Protein AF-A0A847ZU65-F1 (afdb_monomer_lite)

Sequence (140 aa):
MFPVLIGFVFILVGLQAMFRRRAVTASTGGQMTMANMVSGLLGNFVFGLVLVLLGLLFLASTSFVLISADRVGHLKRVYMASDLPPGRIIALPGQKGPQAEVLGPGFHFRPLLNVLFDVEQYDIVQVPEGFYGQVTTQDG

Secondary structure (DSSP, 8-state):
-HHHHHHHHHHHHHHHHHH--------TTS---HHHHHHHHHHHHHHHHHHHHHHHHHHHHTSEEEE-TTEEEEEEE-SSSBPPPTT-SSBPTTBSEEEEEEE-SEEEE-TTHHHHEEEEEEEPPP--TT-------S--

Foldseek 3Di:
DVLLVQLVVLLVVLVCLLPPPPPPPPPVPDPPDPVVNVCSNVVSNVSSVVSNVVSVVSQQVQFKDAAAQQKKKKKFFDDQADEDDPPAQEDDPRYGHTHPDMHHGGMDGGGNRNNGIDIDIDGDDDDDPPGDDDDDDSHD

Structure (mmCIF, N/CA/C/O backbone):
data_AF-A0A847ZU65-F1
#
_entry.id   AF-A0A847ZU65-F1
#
loop_
_atom_site.group_PDB
_atom_site.id
_atom_site.type_symbol
_atom_site.label_atom_id
_atom_site.label_alt_id
_atom_site.label_comp_id
_atom_site.label_asym_id
_atom_site.label_entity_id
_atom_site.label_seq_id
_atom_site.pdbx_PDB_ins_code
_atom_site.Cartn_x
_atom_site.Cartn_y
_atom_site.Cartn_z
_atom_site.occupancy
_atom_site.B_iso_or_equiv
_atom_site.auth_seq_id
_atom_site.auth_comp_id
_atom_site.auth_asym_id
_atom_site.auth_atom_id
_atom_site.pdbx_PDB_model_num
ATOM 1 N N . MET A 1 1 ? -3.810 1.704 -9.218 1.00 67.94 1 MET A N 1
ATOM 2 C CA . MET A 1 1 ? -3.615 0.828 -10.406 1.00 67.94 1 MET A CA 1
ATOM 3 C C . MET A 1 1 ? -2.829 1.488 -11.540 1.00 67.94 1 MET A C 1
ATOM 5 O O . MET A 1 1 ? -1.886 0.867 -12.014 1.00 67.94 1 MET A O 1
ATOM 9 N N . PHE A 1 2 ? -3.150 2.722 -11.959 1.00 74.81 2 PHE A N 1
ATOM 10 C CA . PHE A 1 2 ? -2.428 3.417 -13.045 1.00 74.81 2 PHE A CA 1
ATOM 11 C C . PHE A 1 2 ? -0.886 3.435 -12.919 1.00 74.81 2 PHE A C 1
ATOM 13 O O .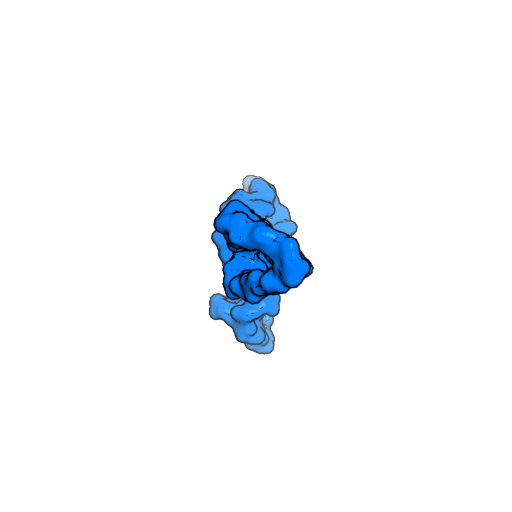 PHE A 1 2 ? -0.230 3.125 -13.913 1.00 74.81 2 PHE A O 1
ATOM 20 N N . PRO A 1 3 ? -0.281 3.686 -11.736 1.00 77.25 3 PRO A N 1
ATOM 21 C CA . PRO A 1 3 ? 1.182 3.709 -11.602 1.00 77.25 3 PRO A CA 1
ATOM 22 C C . PRO A 1 3 ? 1.850 2.359 -11.894 1.00 77.25 3 PRO A C 1
ATOM 24 O O . PRO A 1 3 ? 2.944 2.310 -12.446 1.00 77.25 3 PRO A O 1
ATOM 27 N N . VAL A 1 4 ? 1.172 1.254 -11.571 1.00 82.12 4 VAL A N 1
ATOM 28 C CA . VAL A 1 4 ? 1.698 -0.105 -11.775 1.00 82.12 4 VAL A CA 1
ATOM 29 C C . VAL A 1 4 ? 1.647 -0.506 -13.237 1.00 82.12 4 VAL A C 1
ATOM 31 O O . VAL A 1 4 ? 2.613 -1.069 -13.742 1.00 82.12 4 VAL A O 1
ATOM 34 N N . LEU A 1 5 ? 0.566 -0.161 -13.942 1.00 83.81 5 LEU A N 1
ATOM 35 C CA . LEU A 1 5 ? 0.483 -0.373 -15.389 1.00 83.81 5 LEU A CA 1
ATOM 36 C C . LEU A 1 5 ? 1.596 0.386 -16.120 1.00 83.81 5 LEU A C 1
ATOM 38 O O . LEU A 1 5 ? 2.276 -0.193 -16.961 1.00 83.81 5 LEU A O 1
ATOM 42 N N . ILE A 1 6 ? 1.831 1.646 -15.745 1.00 85.38 6 ILE A N 1
ATOM 43 C CA . ILE A 1 6 ? 2.928 2.460 -16.284 1.00 85.38 6 ILE A CA 1
ATOM 44 C C . ILE A 1 6 ? 4.287 1.809 -15.992 1.00 85.38 6 ILE A C 1
ATOM 46 O O . ILE A 1 6 ? 5.117 1.697 -16.894 1.00 85.38 6 ILE A O 1
ATOM 50 N N . GLY A 1 7 ? 4.498 1.314 -14.769 1.00 85.88 7 GLY A N 1
ATOM 51 C CA . GLY A 1 7 ? 5.719 0.599 -14.398 1.00 85.88 7 GLY A CA 1
ATOM 52 C C . GLY A 1 7 ? 5.969 -0.648 -15.254 1.00 85.88 7 GLY A C 1
ATOM 53 O O . GLY A 1 7 ? 7.058 -0.805 -15.804 1.00 85.88 7 GLY A O 1
ATOM 54 N N . PHE A 1 8 ? 4.951 -1.493 -15.455 1.00 87.88 8 PHE A N 1
ATOM 55 C CA . PHE A 1 8 ? 5.055 -2.663 -16.337 1.00 87.88 8 PHE A CA 1
ATOM 56 C C . PHE A 1 8 ? 5.325 -2.280 -17.796 1.00 87.88 8 PHE A C 1
ATOM 58 O O . PHE A 1 8 ? 6.154 -2.917 -18.446 1.00 87.88 8 PHE A O 1
ATOM 65 N N . VAL A 1 9 ? 4.680 -1.227 -18.308 1.00 90.25 9 VAL A N 1
ATOM 66 C CA . VAL A 1 9 ? 4.935 -0.716 -19.664 1.00 90.25 9 VAL A CA 1
ATOM 67 C C . VAL A 1 9 ? 6.385 -0.259 -19.803 1.00 90.25 9 VAL A C 1
ATOM 69 O O . VAL A 1 9 ? 7.043 -0.637 -20.769 1.00 90.25 9 VAL A O 1
ATOM 72 N N . PHE A 1 10 ? 6.924 0.483 -18.833 1.00 90.25 10 PHE A N 1
ATOM 73 C CA . PHE A 1 10 ? 8.323 0.909 -18.868 1.00 90.25 10 PHE A CA 1
ATOM 74 C C . PHE A 1 10 ? 9.307 -0.261 -18.818 1.00 90.25 10 PHE A C 1
ATOM 76 O O . PHE A 1 10 ? 10.287 -0.247 -19.561 1.00 90.25 10 PHE A O 1
ATOM 83 N N . ILE A 1 11 ? 9.025 -1.304 -18.031 1.00 89.69 11 ILE A N 1
ATOM 84 C CA . ILE A 1 11 ? 9.848 -2.522 -18.010 1.00 89.69 11 ILE A CA 1
ATOM 85 C C . ILE A 1 11 ? 9.810 -3.220 -19.375 1.00 89.69 11 ILE A C 1
ATOM 87 O O . ILE A 1 11 ? 10.862 -3.546 -19.923 1.00 89.69 11 ILE A O 1
ATOM 91 N N . LEU A 1 12 ? 8.623 -3.418 -19.956 1.00 90.31 12 LEU A N 1
ATOM 92 C CA . LEU A 1 12 ? 8.472 -4.088 -21.251 1.00 90.31 12 LEU A CA 1
ATOM 93 C C . LEU A 1 12 ? 9.133 -3.300 -22.388 1.00 90.31 12 LEU A C 1
ATOM 95 O O . LEU A 1 12 ? 9.858 -3.882 -23.193 1.00 90.31 12 LEU A O 1
ATOM 99 N N . VAL A 1 13 ? 8.934 -1.981 -22.435 1.00 88.81 13 VAL A N 1
ATOM 100 C CA . VAL A 1 13 ? 9.553 -1.101 -23.438 1.00 88.81 13 VAL A CA 1
ATOM 101 C C . VAL A 1 13 ? 11.066 -1.015 -23.232 1.00 88.81 13 VAL A C 1
ATOM 103 O O . VAL A 1 13 ? 11.808 -1.051 -24.210 1.00 88.81 13 VAL A O 1
ATOM 106 N N . GLY A 1 14 ? 11.539 -0.958 -21.986 1.00 86.81 14 GLY A N 1
ATOM 107 C CA . GLY A 1 14 ? 12.963 -0.937 -21.655 1.00 86.81 14 GLY A CA 1
ATOM 108 C C . GLY A 1 14 ? 13.681 -2.224 -22.059 1.00 86.81 14 GLY A C 1
ATOM 109 O O . GLY A 1 14 ? 14.699 -2.173 -22.751 1.00 86.81 14 GLY A O 1
ATOM 110 N N . LEU A 1 15 ? 13.104 -3.386 -21.732 1.00 87.00 15 LEU A N 1
ATOM 111 C CA . LEU A 1 15 ? 13.598 -4.689 -22.190 1.00 87.00 15 LEU A CA 1
ATOM 112 C C . LEU A 1 15 ? 13.560 -4.780 -23.717 1.00 87.00 15 LEU A C 1
ATOM 114 O O . LEU A 1 15 ? 14.528 -5.206 -24.343 1.00 87.00 15 LEU A O 1
ATOM 118 N N . GLN A 1 16 ? 12.476 -4.324 -24.345 1.00 84.44 16 GLN A N 1
ATOM 119 C CA . GLN A 1 16 ? 12.374 -4.320 -25.797 1.00 84.44 16 GLN A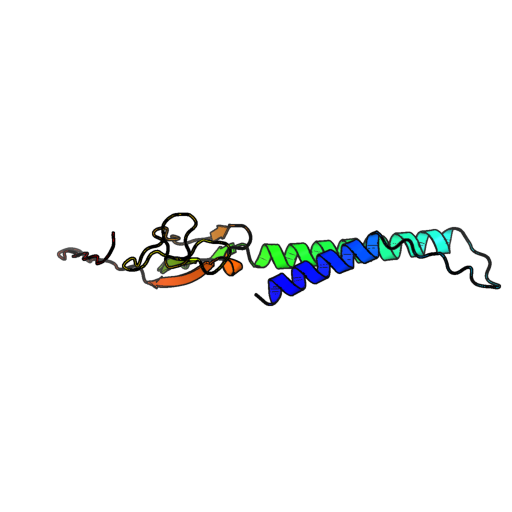 CA 1
ATOM 120 C C . GLN A 1 16 ? 13.427 -3.411 -26.449 1.00 84.44 16 GLN A C 1
ATOM 122 O O . GLN A 1 16 ? 14.008 -3.798 -27.458 1.00 84.44 16 GLN A O 1
ATOM 127 N N . ALA A 1 17 ? 13.712 -2.234 -25.893 1.00 83.19 17 ALA A N 1
ATOM 128 C CA . ALA A 1 17 ? 14.766 -1.345 -26.380 1.00 83.19 17 ALA A CA 1
ATOM 129 C C . ALA A 1 17 ? 16.166 -1.967 -26.229 1.00 83.19 17 ALA A C 1
ATOM 131 O O . ALA A 1 17 ? 17.003 -1.795 -27.114 1.00 83.19 17 ALA A O 1
ATOM 132 N N . MET A 1 18 ? 16.385 -2.739 -25.159 1.00 80.06 18 MET A N 1
ATOM 133 C CA . MET A 1 18 ? 17.638 -3.446 -24.882 1.00 80.06 18 MET A CA 1
ATOM 134 C C . MET A 1 18 ? 17.862 -4.651 -25.815 1.00 80.06 18 MET A C 1
ATOM 136 O O . MET A 1 18 ? 18.976 -4.862 -26.291 1.00 80.06 18 MET A O 1
ATOM 140 N N . PHE A 1 19 ? 16.810 -5.424 -26.115 1.00 77.00 19 PHE A N 1
ATOM 141 C CA . PHE A 1 19 ? 16.890 -6.627 -26.959 1.00 77.00 19 PHE A CA 1
ATOM 142 C C . PHE A 1 19 ? 16.606 -6.387 -28.445 1.00 77.00 19 PHE A C 1
ATOM 144 O O . PHE A 1 19 ? 16.919 -7.250 -29.271 1.00 77.00 19 PHE A O 1
ATOM 151 N N . ARG A 1 20 ? 16.060 -5.225 -28.830 1.00 72.94 20 A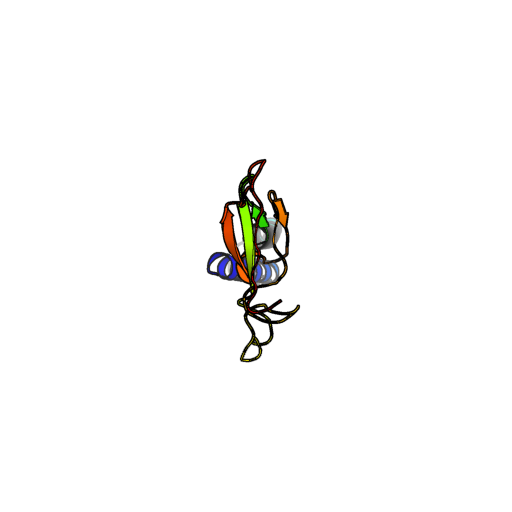RG A N 1
ATOM 152 C CA . ARG A 1 20 ? 16.019 -4.807 -30.236 1.00 72.94 20 ARG A CA 1
ATOM 153 C C . ARG A 1 20 ? 17.452 -4.560 -30.698 1.00 72.94 20 ARG A C 1
ATOM 155 O O . ARG A 1 20 ? 17.960 -3.442 -30.633 1.00 72.94 20 ARG A O 1
ATOM 162 N N . ARG A 1 21 ? 18.093 -5.604 -31.236 1.00 59.06 21 ARG A N 1
ATOM 163 C CA . ARG A 1 21 ? 19.235 -5.437 -32.135 1.00 59.06 21 ARG A CA 1
ATOM 164 C C . ARG A 1 21 ? 18.741 -4.543 -33.259 1.00 59.06 21 ARG A C 1
ATOM 166 O O . ARG A 1 21 ? 17.940 -4.976 -34.086 1.00 59.06 21 ARG A O 1
ATOM 173 N N . ARG A 1 22 ? 19.151 -3.274 -33.257 1.00 55.53 22 ARG A N 1
ATOM 174 C CA . ARG A 1 22 ? 18.926 -2.414 -34.411 1.00 55.53 22 ARG A CA 1
ATOM 175 C C . ARG A 1 22 ? 19.672 -3.112 -35.540 1.00 55.53 22 ARG A C 1
ATOM 177 O O . ARG A 1 22 ? 20.896 -3.200 -35.490 1.00 55.53 22 ARG A O 1
ATOM 184 N N . ALA A 1 23 ? 18.936 -3.685 -36.495 1.00 50.28 23 ALA A N 1
ATOM 185 C CA . ALA A 1 23 ? 19.505 -3.977 -37.795 1.00 50.28 23 ALA A CA 1
ATOM 186 C C . ALA A 1 23 ? 20.129 -2.651 -38.215 1.00 50.28 23 ALA A C 1
ATOM 188 O O . ALA A 1 23 ? 19.414 -1.655 -38.342 1.00 50.28 23 ALA A O 1
ATOM 189 N N . VAL A 1 24 ? 21.460 -2.600 -38.219 1.00 50.34 24 VAL A N 1
ATOM 190 C CA . VAL A 1 24 ? 22.197 -1.419 -38.639 1.00 50.34 24 VAL A CA 1
ATOM 191 C C . VAL A 1 24 ? 21.700 -1.178 -40.047 1.00 50.34 24 VAL A C 1
ATOM 193 O O . VAL A 1 24 ? 21.994 -1.964 -40.945 1.00 50.34 24 VAL A O 1
ATOM 196 N N . THR A 1 25 ? 20.840 -0.176 -40.220 1.00 49.31 25 THR A N 1
ATOM 197 C CA . THR A 1 25 ? 20.455 0.268 -41.544 1.00 49.31 25 THR A CA 1
ATOM 198 C C . THR A 1 25 ? 21.767 0.712 -42.151 1.00 49.31 25 THR A C 1
ATOM 200 O O . THR A 1 25 ? 22.322 1.723 -41.721 1.00 49.31 25 THR A O 1
ATOM 203 N N . ALA A 1 26 ? 22.328 -0.115 -43.031 1.00 47.97 26 ALA A N 1
ATOM 204 C CA . ALA A 1 26 ? 23.525 0.217 -43.767 1.00 47.97 26 ALA A CA 1
ATOM 205 C C . ALA A 1 26 ? 23.204 1.529 -44.481 1.00 47.97 26 ALA A C 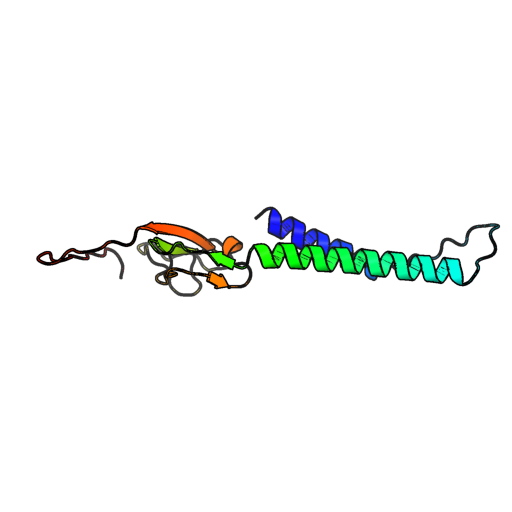1
ATOM 207 O O . ALA A 1 26 ? 22.407 1.556 -45.417 1.00 47.97 26 ALA A O 1
ATOM 208 N N . SER A 1 27 ? 23.720 2.638 -43.956 1.00 49.59 27 SER A N 1
ATOM 209 C CA . SER A 1 27 ? 23.578 3.934 -44.586 1.00 49.59 27 SER A CA 1
ATOM 210 C C . SER A 1 27 ? 24.343 3.841 -45.891 1.00 49.59 27 SER A C 1
ATOM 212 O O . SER A 1 27 ? 25.575 3.851 -45.891 1.00 49.59 27 SER A O 1
ATOM 214 N N . THR A 1 28 ? 23.608 3.702 -46.988 1.00 56.16 28 THR A N 1
ATOM 215 C CA . THR A 1 28 ? 24.083 3.932 -48.346 1.00 56.16 28 THR A CA 1
ATOM 216 C C . THR A 1 28 ? 24.888 5.236 -48.353 1.00 56.16 28 THR A C 1
ATOM 218 O O . THR A 1 28 ? 24.316 6.318 -48.279 1.00 56.16 28 THR A O 1
ATOM 221 N N . GLY A 1 29 ? 26.222 5.128 -48.358 1.00 55.56 29 GLY A N 1
ATOM 222 C CA . GLY A 1 29 ? 27.153 6.238 -48.599 1.00 55.56 29 GLY A CA 1
ATOM 223 C C . GLY A 1 29 ? 27.970 6.796 -47.421 1.00 55.56 29 GLY A C 1
ATOM 224 O O . GLY A 1 29 ? 28.882 7.574 -47.677 1.00 55.56 29 GLY A O 1
ATOM 225 N N . GLY A 1 30 ? 27.727 6.420 -46.161 1.00 56.94 30 GLY A N 1
ATOM 226 C CA . GLY A 1 30 ? 28.531 6.900 -45.020 1.00 56.94 30 GLY A CA 1
ATOM 227 C C . GLY A 1 30 ? 29.504 5.835 -44.517 1.00 56.94 30 GLY A C 1
ATOM 228 O O . GLY A 1 30 ? 29.055 4.739 -44.187 1.00 56.94 30 GLY A O 1
ATOM 229 N N . GLN A 1 31 ? 30.812 6.125 -44.436 1.00 60.41 31 GLN A N 1
ATOM 230 C CA . GLN A 1 31 ? 31.785 5.210 -43.821 1.00 60.41 31 GLN A CA 1
ATOM 231 C C . GLN A 1 31 ? 31.297 4.813 -42.418 1.00 60.41 31 GLN A C 1
ATOM 233 O O . GLN A 1 31 ? 31.209 5.647 -41.516 1.00 60.41 31 GLN A O 1
ATOM 238 N N . MET A 1 32 ? 30.951 3.537 -42.238 1.00 56.09 32 MET A N 1
ATOM 239 C CA . MET A 1 32 ? 30.589 2.979 -40.938 1.00 56.09 32 MET A CA 1
ATOM 240 C C . MET A 1 32 ? 31.853 2.855 -40.089 1.00 56.09 32 MET A C 1
ATOM 242 O O . MET A 1 32 ? 32.530 1.831 -40.084 1.00 56.09 32 MET A O 1
ATOM 246 N N . THR A 1 33 ? 32.195 3.922 -39.373 1.00 70.88 33 THR A N 1
ATOM 247 C CA . THR A 1 33 ? 33.214 3.883 -38.326 1.00 70.88 33 THR A CA 1
ATOM 248 C C . THR A 1 33 ? 32.687 3.042 -37.166 1.00 70.88 33 THR A C 1
ATOM 250 O O . THR A 1 33 ? 31.538 3.206 -36.752 1.00 70.88 33 THR A O 1
ATOM 253 N N . MET A 1 34 ? 33.534 2.185 -36.587 1.00 60.12 34 MET A N 1
ATOM 254 C CA . MET A 1 34 ? 33.211 1.377 -35.396 1.00 60.12 34 MET A CA 1
ATOM 255 C C . MET A 1 34 ? 32.552 2.204 -34.274 1.00 60.12 34 MET A C 1
ATOM 257 O O . MET A 1 34 ? 31.672 1.714 -33.572 1.00 60.12 34 MET A O 1
ATOM 261 N N . ALA A 1 35 ? 32.897 3.492 -34.168 1.00 65.69 35 ALA A N 1
ATOM 262 C CA . ALA A 1 35 ? 32.293 4.445 -33.240 1.00 65.69 35 ALA A CA 1
ATOM 263 C C . ALA A 1 35 ? 30.763 4.611 -33.395 1.00 65.69 35 ALA A C 1
ATOM 265 O O . ALA A 1 35 ? 30.066 4.682 -32.386 1.00 65.69 35 ALA A O 1
ATOM 266 N N . ASN A 1 36 ? 30.222 4.615 -34.621 1.00 65.69 36 ASN A N 1
ATOM 267 C CA . ASN A 1 36 ? 28.780 4.779 -34.871 1.00 65.69 36 ASN A CA 1
ATOM 268 C C . ASN A 1 36 ? 27.981 3.495 -34.582 1.00 65.69 36 ASN A C 1
ATOM 270 O O . ASN A 1 36 ? 26.802 3.557 -34.235 1.00 65.69 36 ASN A O 1
ATOM 274 N N . MET A 1 37 ? 28.621 2.323 -34.686 1.00 61.81 37 MET A N 1
ATOM 275 C CA . MET A 1 37 ? 28.009 1.041 -34.310 1.00 61.81 37 MET A CA 1
ATOM 276 C C . MET A 1 37 ? 27.993 0.870 -32.788 1.00 61.81 37 MET A C 1
ATOM 278 O O . MET A 1 37 ? 26.976 0.478 -32.215 1.00 61.81 37 MET A O 1
ATOM 282 N N . VAL A 1 38 ? 29.100 1.219 -32.129 1.00 63.69 38 VAL A N 1
ATOM 283 C CA . VAL A 1 38 ? 29.231 1.153 -30.670 1.00 63.69 38 VAL A CA 1
ATOM 284 C C . VAL A 1 38 ? 28.323 2.183 -29.987 1.00 63.69 38 VAL A C 1
ATOM 286 O O . VAL A 1 38 ? 27.643 1.829 -29.028 1.00 63.69 38 VAL A O 1
ATOM 289 N N . SER A 1 39 ? 28.212 3.416 -30.496 1.00 65.00 39 SER A N 1
ATOM 290 C CA . SER A 1 39 ? 27.328 4.438 -29.909 1.00 65.00 39 SER A CA 1
ATOM 291 C C . SER A 1 39 ? 25.838 4.088 -30.027 1.00 65.00 39 SER A C 1
ATOM 293 O O . SER A 1 39 ? 25.084 4.304 -29.079 1.00 65.00 39 SER A O 1
ATOM 295 N N . GLY A 1 40 ? 25.410 3.483 -31.142 1.00 65.50 40 GLY A N 1
ATOM 296 C CA . GLY A 1 40 ? 24.030 3.029 -31.336 1.00 65.50 40 GLY A CA 1
ATOM 297 C C . GLY A 1 40 ? 23.647 1.824 -30.467 1.00 65.50 40 GLY A C 1
ATOM 298 O O . GLY A 1 40 ? 22.524 1.762 -29.966 1.00 65.50 40 GLY A O 1
ATOM 299 N N . LEU A 1 41 ? 24.578 0.887 -30.255 1.00 61.59 41 LEU A N 1
ATOM 300 C CA . LEU A 1 41 ? 24.386 -0.268 -29.368 1.00 61.59 41 LEU A CA 1
ATOM 301 C C . LEU A 1 41 ? 24.382 0.139 -27.890 1.00 61.59 41 LEU A C 1
ATOM 303 O O . LEU A 1 41 ? 23.480 -0.257 -27.152 1.00 61.59 41 LEU A O 1
ATOM 307 N N . LEU A 1 42 ? 25.344 0.964 -27.465 1.00 67.19 42 LEU A N 1
ATOM 308 C CA . LEU A 1 42 ? 25.411 1.458 -26.089 1.00 67.19 42 LEU A CA 1
ATOM 309 C C . LEU A 1 42 ? 24.244 2.404 -25.768 1.00 67.19 42 LEU A C 1
ATOM 311 O O . LEU A 1 42 ? 23.675 2.306 -24.686 1.00 67.19 42 LEU A O 1
ATOM 315 N N . GLY A 1 43 ? 23.830 3.266 -26.704 1.00 75.94 43 GLY A N 1
ATOM 316 C CA . GLY A 1 43 ? 22.729 4.214 -26.504 1.00 75.94 43 GLY A CA 1
ATOM 317 C C . GLY A 1 43 ? 21.383 3.533 -26.242 1.00 75.94 43 GLY A C 1
ATOM 318 O O . GLY A 1 43 ? 20.699 3.870 -25.278 1.00 75.94 43 GLY A O 1
ATOM 319 N N . ASN A 1 44 ? 21.024 2.524 -27.043 1.00 75.19 44 ASN A N 1
ATOM 320 C CA . ASN A 1 44 ? 19.787 1.763 -26.842 1.00 75.19 44 ASN A CA 1
ATOM 321 C C . ASN A 1 44 ? 19.822 0.904 -25.571 1.00 75.19 44 ASN A C 1
ATOM 323 O O . ASN A 1 44 ? 18.802 0.768 -24.897 1.00 75.19 44 ASN A O 1
ATOM 327 N N . PHE A 1 45 ? 20.986 0.342 -25.235 1.00 80.75 45 PHE A N 1
ATOM 328 C CA . PHE A 1 45 ? 21.160 -0.442 -24.016 1.00 80.75 45 PHE A CA 1
ATOM 329 C C . PHE A 1 45 ? 21.010 0.424 -22.761 1.00 80.75 45 PHE A C 1
ATOM 331 O O . PHE A 1 45 ? 20.242 0.077 -21.867 1.00 80.75 45 PHE A O 1
ATOM 338 N N . VAL A 1 46 ? 21.687 1.577 -22.715 1.00 85.31 46 VAL A N 1
ATOM 339 C CA . VAL A 1 46 ? 21.596 2.530 -21.598 1.00 85.31 46 VAL A CA 1
ATOM 340 C C . VAL A 1 46 ? 20.176 3.081 -21.478 1.00 85.31 46 VAL A C 1
ATOM 342 O O . VAL A 1 46 ? 19.622 3.100 -20.383 1.00 85.31 46 VAL A O 1
ATOM 345 N N . PHE A 1 47 ? 19.547 3.456 -22.594 1.00 85.06 47 PHE A N 1
ATOM 346 C CA . PHE A 1 47 ? 18.153 3.902 -22.600 1.00 85.06 47 PHE A CA 1
ATOM 347 C C . PHE A 1 47 ? 17.194 2.816 -22.087 1.00 85.06 47 PHE A C 1
ATOM 349 O O . PHE A 1 47 ? 16.353 3.085 -21.230 1.00 85.06 47 PHE A O 1
ATOM 356 N N . GLY A 1 48 ? 17.355 1.574 -22.552 1.00 87.00 48 GLY A N 1
ATOM 357 C CA . GLY A 1 48 ? 16.578 0.432 -22.075 1.00 87.00 48 GLY A CA 1
ATOM 358 C C . GLY A 1 48 ? 16.769 0.173 -20.579 1.00 87.00 48 GLY A C 1
ATOM 359 O O . GLY A 1 48 ? 15.789 -0.027 -19.865 1.00 87.00 48 GLY A O 1
ATOM 360 N N . LEU A 1 49 ? 18.009 0.252 -20.085 1.00 89.50 49 LEU A N 1
ATOM 361 C CA . LEU A 1 49 ? 18.334 0.097 -18.666 1.00 89.50 49 LEU A CA 1
ATOM 362 C C . LEU A 1 49 ? 17.647 1.167 -17.808 1.00 89.50 49 LEU A C 1
ATOM 364 O O . LEU A 1 49 ? 17.040 0.837 -16.792 1.00 89.50 49 LEU A O 1
ATOM 368 N N . VAL A 1 50 ? 17.695 2.432 -18.234 1.00 91.88 50 VAL A N 1
ATOM 369 C CA . VAL A 1 50 ? 17.037 3.543 -17.531 1.00 91.88 50 VAL A CA 1
ATOM 370 C C . VAL A 1 50 ? 15.529 3.317 -17.442 1.00 91.88 50 VAL A C 1
ATOM 372 O O . VAL A 1 50 ? 14.954 3.485 -16.369 1.00 91.88 50 VAL A O 1
ATOM 375 N N . LEU A 1 51 ? 14.886 2.884 -18.529 1.00 91.50 51 LEU A N 1
ATOM 376 C CA . LEU A 1 51 ? 13.450 2.586 -18.528 1.00 91.50 51 LEU A CA 1
ATOM 377 C C . LEU A 1 51 ? 13.087 1.425 -17.596 1.00 91.50 51 LEU A C 1
ATOM 379 O O . LEU A 1 51 ? 12.085 1.506 -16.889 1.00 91.50 51 LEU A O 1
ATOM 383 N N . VAL A 1 52 ? 13.904 0.369 -17.549 1.00 90.75 52 VAL A N 1
ATOM 384 C CA . VAL A 1 52 ? 13.690 -0.751 -16.619 1.00 90.75 52 VAL A CA 1
ATOM 385 C C . VAL A 1 52 ? 13.829 -0.287 -15.169 1.00 90.75 52 VAL A C 1
ATOM 387 O O . VAL A 1 52 ? 12.967 -0.602 -14.352 1.00 90.75 52 VAL A O 1
ATOM 390 N N . LEU A 1 53 ? 14.868 0.491 -14.847 1.00 92.50 53 LEU A N 1
ATOM 391 C CA . LEU A 1 53 ? 15.064 1.044 -13.503 1.00 92.50 53 LEU A CA 1
ATOM 392 C C . LEU A 1 53 ? 13.903 1.949 -13.091 1.00 92.50 53 LEU A C 1
ATOM 394 O O . LEU A 1 53 ? 13.409 1.850 -11.969 1.00 92.50 53 LEU A O 1
ATOM 398 N N . LEU A 1 54 ? 13.429 2.790 -14.010 1.00 91.56 54 LEU A N 1
ATOM 399 C CA . LEU A 1 54 ? 12.275 3.645 -13.779 1.00 91.56 54 LEU A CA 1
ATOM 400 C C . LEU A 1 54 ? 11.015 2.800 -13.548 1.00 91.56 54 LEU A C 1
ATOM 402 O O . LEU A 1 54 ? 10.301 3.016 -12.576 1.00 91.56 54 LEU A O 1
ATOM 406 N N . GLY A 1 55 ? 10.773 1.775 -14.365 1.00 90.19 55 GLY A N 1
ATOM 407 C CA . GLY A 1 55 ? 9.646 0.866 -14.172 1.00 90.19 55 GLY A CA 1
ATOM 408 C C . GLY A 1 55 ? 9.689 0.115 -12.834 1.00 90.19 55 GLY A C 1
ATOM 409 O O . GLY A 1 55 ? 8.671 0.035 -12.146 1.00 90.19 55 GLY A O 1
ATOM 410 N N . LEU A 1 56 ? 10.866 -0.357 -12.409 1.00 90.00 56 LEU A N 1
ATOM 411 C CA . LEU A 1 56 ? 11.064 -0.964 -11.087 1.00 90.00 56 LEU A CA 1
ATOM 412 C C . LEU A 1 56 ? 10.802 0.028 -9.951 1.00 90.00 56 LEU A C 1
ATOM 414 O O . LEU A 1 56 ? 10.162 -0.339 -8.969 1.00 90.00 56 LEU A O 1
ATOM 418 N N . LEU A 1 57 ? 11.236 1.282 -10.090 1.00 90.19 57 LEU A N 1
ATOM 419 C CA . LEU A 1 57 ? 10.964 2.340 -9.116 1.00 90.19 57 LEU A CA 1
ATOM 420 C C . LEU A 1 57 ? 9.454 2.588 -8.962 1.00 90.19 57 LEU A C 1
ATOM 422 O O . LEU A 1 57 ? 8.958 2.705 -7.842 1.00 90.19 57 LEU A O 1
ATOM 426 N N . PHE A 1 58 ? 8.712 2.611 -10.072 1.00 89.44 58 PHE A N 1
ATOM 427 C CA . PHE A 1 58 ? 7.250 2.730 -10.057 1.00 89.44 58 PHE A CA 1
ATOM 428 C C . PHE A 1 58 ? 6.564 1.530 -9.387 1.00 89.44 58 PHE A C 1
ATOM 430 O O . PHE A 1 58 ? 5.560 1.702 -8.704 1.00 89.44 58 PHE A O 1
ATOM 437 N N . LEU A 1 59 ? 7.089 0.312 -9.541 1.00 88.44 59 LEU A N 1
ATOM 438 C CA . LEU A 1 59 ? 6.574 -0.856 -8.816 1.00 88.44 59 LEU A CA 1
ATOM 439 C C . LEU A 1 59 ? 6.909 -0.781 -7.318 1.00 88.44 59 LEU A C 1
ATOM 441 O O . LEU A 1 59 ? 6.046 -1.037 -6.470 1.00 88.44 59 LEU A O 1
ATOM 445 N N . ALA A 1 60 ? 8.138 -0.384 -6.983 1.00 88.38 60 ALA A N 1
ATOM 446 C CA . ALA A 1 60 ? 8.598 -0.228 -5.608 1.00 88.38 60 ALA A CA 1
ATOM 447 C C . ALA A 1 60 ? 7.779 0.824 -4.845 1.00 88.38 60 ALA A C 1
ATOM 449 O O . ALA A 1 60 ? 7.429 0.593 -3.689 1.00 88.38 60 ALA A O 1
ATOM 450 N N . SER A 1 61 ? 7.384 1.923 -5.499 1.00 87.50 61 SER A N 1
ATOM 451 C CA . SER A 1 61 ? 6.554 2.963 -4.875 1.00 87.50 61 SER A CA 1
ATOM 452 C C . SER A 1 61 ? 5.166 2.472 -4.451 1.00 87.50 61 SER A C 1
ATOM 454 O O . SER A 1 61 ? 4.575 3.007 -3.520 1.00 87.50 61 SER A O 1
ATOM 456 N N . THR A 1 62 ? 4.651 1.409 -5.075 1.00 89.44 62 THR A N 1
ATOM 457 C CA . THR A 1 62 ? 3.363 0.800 -4.690 1.00 89.44 62 THR A CA 1
ATOM 458 C C . THR A 1 62 ? 3.473 -0.273 -3.610 1.00 89.44 62 THR A C 1
ATOM 460 O O . THR A 1 62 ? 2.455 -0.785 -3.146 1.00 89.44 62 THR A O 1
ATOM 463 N N . SER A 1 63 ? 4.695 -0.620 -3.206 1.00 91.81 63 SER A N 1
ATOM 464 C CA . SER A 1 63 ? 4.978 -1.757 -2.324 1.00 91.81 63 SER A CA 1
ATOM 465 C C . SER A 1 63 ? 5.125 -1.377 -0.847 1.00 91.81 63 SER A C 1
ATOM 467 O O . SER A 1 63 ? 5.530 -2.206 -0.035 1.00 91.81 63 SER A O 1
ATOM 469 N N . PHE A 1 64 ? 4.816 -0.139 -0.467 1.00 93.44 64 PHE A N 1
ATOM 470 C CA . PHE A 1 64 ? 4.881 0.279 0.929 1.00 93.44 64 PHE A CA 1
ATOM 471 C C . PHE A 1 64 ? 3.704 1.156 1.336 1.00 93.44 64 PHE A C 1
ATOM 473 O O . PHE A 1 64 ? 3.140 1.878 0.517 1.00 93.44 64 PHE A O 1
ATOM 480 N N . VAL A 1 65 ? 3.371 1.126 2.621 1.00 94.50 65 VAL A N 1
ATOM 481 C CA . VAL A 1 65 ? 2.416 2.043 3.243 1.00 94.50 65 VAL A CA 1
ATOM 482 C C . VAL A 1 65 ? 2.990 2.554 4.559 1.00 94.50 65 VAL A C 1
ATOM 484 O O . VAL A 1 65 ? 3.689 1.829 5.269 1.00 94.50 65 VAL A O 1
ATOM 487 N N . LEU A 1 66 ? 2.718 3.821 4.860 1.00 95.06 66 LEU A N 1
ATOM 488 C CA . LEU A 1 66 ? 3.061 4.445 6.130 1.00 95.06 66 LEU A CA 1
ATOM 489 C C . LEU A 1 66 ? 1.770 4.670 6.915 1.00 95.06 66 LEU A C 1
ATOM 491 O O . LEU A 1 66 ? 0.873 5.372 6.444 1.00 95.06 66 LEU A O 1
ATOM 495 N N . ILE A 1 67 ? 1.687 4.065 8.093 1.00 96.38 67 ILE A N 1
ATOM 496 C CA . ILE A 1 67 ? 0.568 4.234 9.017 1.00 96.38 67 ILE A CA 1
ATOM 497 C C . ILE A 1 67 ? 0.970 5.261 10.074 1.00 96.38 67 ILE A C 1
ATOM 499 O O . ILE A 1 67 ? 2.064 5.169 10.643 1.00 96.38 67 ILE A O 1
ATOM 503 N N . SER A 1 68 ? 0.106 6.247 10.317 1.00 95.50 68 SER A N 1
ATOM 504 C CA . SER A 1 68 ? 0.352 7.294 11.316 1.00 95.50 68 SER A CA 1
ATOM 505 C C . SER A 1 68 ? 0.461 6.721 12.733 1.00 95.50 68 SER A C 1
ATOM 507 O O . SER A 1 68 ? -0.080 5.660 13.032 1.00 95.50 68 SER A O 1
ATOM 509 N N . ALA A 1 69 ? 1.162 7.437 13.618 1.00 94.00 69 ALA A N 1
ATOM 510 C CA . ALA A 1 69 ? 1.422 7.017 15.001 1.00 94.00 69 ALA A CA 1
ATOM 511 C C . ALA A 1 69 ? 0.148 6.752 15.827 1.00 94.00 69 ALA A C 1
ATOM 513 O O . ALA A 1 69 ? 0.140 5.901 16.710 1.00 94.00 69 ALA A O 1
ATOM 514 N N . ASP A 1 70 ? -0.915 7.489 15.527 1.00 95.12 70 ASP A N 1
ATOM 515 C CA . ASP A 1 70 ? -2.222 7.501 16.180 1.00 95.12 70 ASP A CA 1
ATOM 516 C C . ASP A 1 70 ? -3.270 6.639 15.456 1.00 95.12 70 ASP A C 1
ATOM 518 O O . ASP A 1 70 ? -4.449 6.664 15.817 1.00 95.12 70 ASP A O 1
ATOM 522 N N . ARG A 1 71 ? -2.855 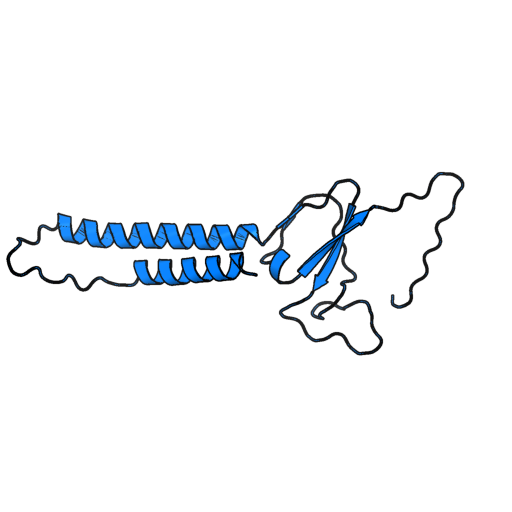5.871 14.437 1.00 96.19 71 ARG A N 1
ATOM 523 C CA . ARG A 1 71 ? -3.755 5.113 13.564 1.00 96.19 71 ARG A CA 1
ATOM 524 C C . ARG A 1 71 ? -3.382 3.643 13.435 1.00 96.19 71 ARG A C 1
ATOM 526 O O . ARG A 1 71 ? -2.243 3.232 13.638 1.00 96.19 71 ARG A O 1
ATOM 533 N N . VAL A 1 72 ? -4.369 2.856 13.030 1.00 96.56 72 VAL A N 1
ATOM 534 C CA . VAL A 1 72 ? -4.233 1.459 12.619 1.00 96.56 72 VAL A CA 1
ATOM 535 C C . VAL A 1 72 ? -4.680 1.311 11.164 1.00 96.56 72 VAL A C 1
ATOM 537 O O . VAL A 1 72 ? -5.693 1.872 10.749 1.00 96.56 72 VAL A O 1
ATOM 540 N N . GLY A 1 73 ? -3.907 0.578 10.367 1.00 96.56 73 GLY A N 1
ATOM 541 C CA . GLY A 1 73 ? -4.207 0.282 8.971 1.00 96.56 73 GLY A CA 1
ATOM 542 C C . GLY A 1 73 ? -5.023 -0.999 8.835 1.00 96.56 73 GLY A C 1
ATOM 543 O O . GLY A 1 73 ? -4.519 -2.090 9.091 1.00 96.56 73 GLY A O 1
ATOM 544 N N . HIS A 1 74 ? -6.266 -0.883 8.394 1.00 96.19 74 HIS A N 1
ATOM 545 C CA . HIS A 1 74 ? -7.117 -2.008 8.036 1.00 96.19 74 HIS A CA 1
ATOM 546 C C . HIS A 1 74 ? -6.836 -2.412 6.592 1.00 96.19 74 HIS A C 1
ATOM 548 O O . HIS A 1 74 ? -6.775 -1.569 5.696 1.00 96.19 74 HIS A O 1
ATOM 554 N N . LEU A 1 75 ? -6.660 -3.712 6.368 1.00 95.62 75 LEU A N 1
ATOM 555 C CA . LEU A 1 75 ? -6.377 -4.265 5.051 1.00 95.62 75 LEU A CA 1
ATOM 556 C C . LEU A 1 75 ? -7.640 -4.864 4.446 1.00 95.62 75 LEU A C 1
ATOM 558 O O . LEU A 1 75 ? -8.305 -5.690 5.064 1.00 95.62 75 LEU A O 1
ATOM 562 N N . LYS A 1 76 ? -7.923 -4.539 3.189 1.00 95.62 76 LYS A N 1
ATOM 563 C CA . LYS A 1 76 ? -8.973 -5.189 2.403 1.00 95.62 76 LYS A CA 1
ATOM 564 C C . LYS A 1 76 ? -8.387 -5.707 1.105 1.00 95.62 76 LYS A C 1
ATOM 566 O O . LYS A 1 76 ? -7.973 -4.936 0.247 1.00 95.62 76 LYS A O 1
ATOM 571 N N . ARG A 1 77 ? -8.350 -7.026 0.924 1.00 95.12 77 ARG A N 1
ATOM 572 C CA . ARG A 1 77 ? -7.797 -7.623 -0.296 1.00 95.12 77 ARG A CA 1
ATOM 573 C C . ARG A 1 77 ? -8.795 -7.515 -1.442 1.00 95.12 77 ARG A C 1
ATOM 575 O O . ARG A 1 77 ? -9.905 -8.035 -1.348 1.00 95.12 77 ARG A O 1
ATOM 582 N N . VAL A 1 78 ? -8.384 -6.880 -2.534 1.00 93.12 78 VAL A N 1
ATOM 583 C CA . VAL A 1 78 ? -9.239 -6.629 -3.706 1.00 93.12 78 VAL A CA 1
ATOM 584 C C . VAL A 1 78 ? -8.902 -7.581 -4.857 1.00 93.12 78 VAL A C 1
ATOM 586 O O . VAL A 1 78 ? -9.799 -8.059 -5.551 1.00 93.12 78 VAL A O 1
ATOM 589 N N . TYR A 1 79 ? -7.621 -7.922 -5.034 1.00 91.31 79 TYR A N 1
ATOM 590 C CA . TYR A 1 79 ? -7.147 -8.698 -6.185 1.00 91.31 79 TYR A CA 1
ATOM 591 C C . TYR A 1 79 ? -6.393 -9.981 -5.804 1.00 91.31 79 TYR A C 1
ATOM 593 O O . TYR A 1 79 ? -5.939 -10.171 -4.673 1.00 91.31 79 TYR A O 1
ATOM 601 N N . MET A 1 80 ? -6.245 -10.861 -6.804 1.00 90.69 80 MET A N 1
ATOM 602 C CA . MET A 1 80 ? -5.447 -12.096 -6.755 1.00 90.69 80 MET A CA 1
ATOM 603 C C . MET A 1 80 ? -5.784 -13.012 -5.566 1.00 90.69 80 MET A C 1
ATOM 605 O O . MET A 1 80 ? -4.887 -13.528 -4.906 1.00 90.69 80 MET A O 1
ATOM 609 N N . ALA A 1 81 ? -7.069 -13.174 -5.263 1.00 92.94 81 ALA A N 1
ATOM 610 C CA . ALA A 1 81 ? -7.581 -14.001 -4.172 1.00 92.94 81 ALA A CA 1
ATOM 611 C C . ALA A 1 81 ? -8.908 -14.658 -4.573 1.00 92.94 81 ALA A C 1
ATOM 613 O O . ALA A 1 81 ? -9.553 -14.208 -5.523 1.00 92.94 81 ALA A O 1
ATOM 614 N N . SER A 1 82 ? -9.312 -15.704 -3.853 1.00 94.06 82 SER A N 1
ATOM 615 C CA . SER A 1 82 ? -10.641 -16.305 -3.997 1.00 94.06 82 SER A CA 1
ATOM 616 C C . SER A 1 82 ? -11.711 -15.398 -3.395 1.00 94.06 82 SER A C 1
ATOM 618 O O . SER A 1 82 ? -11.423 -14.604 -2.501 1.00 94.06 82 SER A O 1
ATOM 620 N N . ASP A 1 83 ? -12.951 -15.512 -3.853 1.00 93.69 83 ASP A N 1
ATOM 621 C CA . ASP A 1 83 ? -14.039 -14.710 -3.294 1.00 93.69 83 ASP A CA 1
ATOM 622 C C . ASP A 1 83 ? -14.354 -15.106 -1.841 1.00 93.69 83 ASP A C 1
ATOM 624 O O . ASP A 1 83 ? -14.080 -16.231 -1.406 1.00 93.69 83 ASP A O 1
ATOM 628 N N . LEU A 1 84 ? -14.886 -14.147 -1.080 1.00 92.94 84 LEU A N 1
ATOM 629 C CA . LEU A 1 84 ? -15.301 -14.360 0.303 1.00 92.94 84 LEU A CA 1
ATOM 630 C C . LEU A 1 84 ? -16.557 -15.248 0.327 1.00 92.94 84 LEU A C 1
ATOM 632 O O . LEU A 1 84 ? -17.515 -14.937 -0.388 1.00 92.94 84 LEU A O 1
ATOM 636 N N . PRO A 1 85 ? -16.592 -16.330 1.127 1.00 91.38 85 PRO A N 1
ATOM 637 C CA . PRO A 1 85 ? -17.794 -17.141 1.272 1.00 91.38 85 PRO A CA 1
ATOM 638 C C . PRO A 1 85 ? -18.987 -16.311 1.776 1.00 91.38 85 PRO A C 1
ATOM 640 O O . PRO A 1 85 ? -18.799 -15.404 2.591 1.00 91.38 85 PRO A O 1
ATOM 643 N N . PRO A 1 86 ? -20.219 -16.616 1.331 1.00 90.12 86 PRO A N 1
ATOM 644 C CA . PRO A 1 86 ? -21.405 -15.897 1.782 1.00 90.12 86 PRO A CA 1
ATOM 645 C C . PRO A 1 86 ? -21.612 -16.068 3.293 1.00 90.12 86 PRO A C 1
ATOM 647 O O . PRO A 1 86 ? -21.362 -17.138 3.845 1.00 90.12 86 PRO A O 1
ATOM 650 N N . GLY A 1 87 ? -22.091 -15.010 3.952 1.00 90.50 87 GLY A N 1
ATOM 651 C CA . GLY A 1 87 ? -22.326 -14.995 5.402 1.00 90.50 87 GLY A CA 1
ATOM 652 C C . GLY A 1 87 ? -21.086 -14.707 6.254 1.00 90.50 87 GLY A C 1
ATOM 653 O O . GLY A 1 87 ? -21.175 -14.791 7.474 1.00 90.50 87 GLY A O 1
ATOM 654 N N . ARG A 1 88 ? -19.954 -14.357 5.632 1.00 90.25 88 ARG A N 1
ATOM 655 C CA . ARG A 1 88 ? -18.719 -13.940 6.306 1.00 90.25 88 ARG A CA 1
ATOM 656 C C . ARG A 1 88 ? -18.379 -12.486 5.966 1.00 90.25 88 ARG A C 1
ATOM 658 O O . ARG A 1 88 ? -18.660 -12.026 4.861 1.00 90.25 88 ARG A O 1
ATOM 665 N N . ILE A 1 89 ? -17.769 -11.784 6.912 1.00 92.38 89 ILE A N 1
ATOM 666 C CA . ILE A 1 89 ? -17.310 -10.393 6.827 1.00 92.38 89 ILE A CA 1
ATOM 667 C C . ILE A 1 89 ? -15.775 -10.342 6.784 1.00 92.38 89 ILE A C 1
ATOM 669 O O . ILE A 1 89 ? -15.217 -9.582 5.991 1.00 92.38 89 ILE A O 1
ATOM 673 N N . ILE A 1 90 ? -15.089 -11.165 7.585 1.00 93.31 90 ILE A N 1
ATOM 674 C CA . ILE A 1 90 ? -13.626 -11.205 7.693 1.00 93.31 90 ILE A CA 1
ATOM 675 C C . ILE A 1 90 ? -13.045 -12.318 6.816 1.00 93.31 90 ILE A C 1
ATOM 677 O O . ILE A 1 90 ? -13.352 -13.496 6.952 1.00 93.31 90 ILE A O 1
ATOM 681 N N . ALA A 1 91 ? -12.162 -11.956 5.900 1.00 93.81 91 ALA A N 1
ATOM 682 C CA . ALA A 1 91 ? -11.497 -12.853 4.974 1.00 93.81 91 ALA A CA 1
ATOM 683 C C . ALA A 1 91 ? -10.382 -13.665 5.646 1.00 93.81 91 ALA A C 1
ATOM 685 O O . ALA A 1 91 ? -9.557 -13.141 6.397 1.00 93.81 91 ALA A O 1
ATOM 686 N N . LEU A 1 92 ? -10.321 -14.955 5.302 1.00 90.75 92 LEU A N 1
ATOM 687 C CA . LEU A 1 92 ? -9.181 -15.817 5.623 1.00 90.75 92 LEU A CA 1
ATOM 688 C C . LEU A 1 92 ? -8.007 -15.571 4.659 1.00 90.75 92 LEU A C 1
ATOM 690 O O . LEU A 1 92 ? -8.205 -15.011 3.574 1.00 90.75 92 LEU A O 1
ATOM 694 N N . PRO A 1 93 ? -6.788 -16.042 4.991 1.00 88.94 93 PRO A N 1
ATOM 695 C CA . PRO A 1 93 ? -5.640 -15.933 4.100 1.00 88.94 93 PRO A CA 1
ATOM 696 C C . PRO A 1 93 ? -5.949 -16.446 2.689 1.00 88.94 93 PRO A C 1
ATOM 698 O O . PRO A 1 93 ? -6.364 -17.586 2.495 1.00 88.94 93 PRO A O 1
ATOM 701 N N . GLY A 1 94 ? -5.746 -15.582 1.693 1.00 89.94 94 GLY A N 1
ATOM 702 C CA . GLY A 1 94 ? -6.007 -15.898 0.285 1.00 89.94 94 GLY A CA 1
ATOM 703 C C . GLY A 1 94 ? -7.423 -15.585 -0.207 1.00 89.94 94 GLY A C 1
ATOM 704 O O . GLY A 1 94 ? -7.675 -15.755 -1.399 1.00 89.94 94 GLY A O 1
ATOM 705 N N . GLN A 1 95 ? -8.312 -15.077 0.654 1.00 94.62 95 GLN A N 1
ATOM 706 C CA . GLN A 1 95 ? -9.649 -14.607 0.284 1.00 94.62 95 GLN A CA 1
ATOM 707 C C . GLN A 1 95 ? -9.682 -13.083 0.097 1.00 94.62 95 GLN A C 1
ATOM 709 O O . GLN A 1 95 ? -8.907 -12.339 0.707 1.00 94.62 95 GLN A O 1
ATOM 714 N N . LYS A 1 96 ? -10.572 -12.616 -0.781 1.00 94.94 96 LYS A N 1
ATOM 715 C CA . LYS A 1 96 ? -10.893 -11.199 -0.963 1.00 94.94 96 LYS A CA 1
ATOM 716 C C . LYS A 1 96 ? -11.729 -10.698 0.211 1.00 94.94 96 LYS A C 1
ATOM 718 O O . LYS A 1 96 ? -12.448 -11.470 0.833 1.00 94.94 96 LYS A O 1
ATOM 723 N N . GLY A 1 97 ? -11.678 -9.394 0.451 1.00 94.81 97 GLY A N 1
ATOM 724 C CA . GLY A 1 97 ? -12.431 -8.724 1.508 1.00 94.81 97 GLY A CA 1
ATOM 725 C C . GLY A 1 97 ? -11.559 -8.231 2.669 1.00 94.81 97 GLY A C 1
ATOM 726 O O . GLY A 1 97 ? -10.324 -8.319 2.588 1.00 94.81 97 GLY A O 1
ATOM 727 N N . PRO A 1 98 ? -12.195 -7.666 3.713 1.00 95.19 98 PRO A N 1
ATOM 728 C CA . PRO A 1 98 ? -11.529 -7.205 4.933 1.00 95.19 98 PRO A CA 1
ATOM 729 C C . PRO A 1 98 ? -10.696 -8.324 5.552 1.00 95.19 98 PRO A C 1
ATOM 731 O O . PRO A 1 98 ? -11.189 -9.431 5.697 1.00 95.19 98 PRO A O 1
ATOM 734 N N . GLN A 1 99 ? -9.437 -8.078 5.884 1.00 95.19 99 GLN A N 1
ATOM 735 C CA . GLN A 1 99 ? -8.551 -9.080 6.474 1.00 95.19 99 GLN A CA 1
ATOM 736 C C . GLN A 1 99 ? -8.574 -8.966 8.001 1.00 95.19 99 GLN A C 1
ATOM 738 O O . GLN A 1 99 ? -8.714 -7.872 8.539 1.00 95.19 99 GLN A O 1
ATOM 743 N N . ALA A 1 100 ? -8.373 -10.091 8.693 1.00 91.88 100 ALA A N 1
ATOM 744 C CA . ALA A 1 100 ? -8.164 -10.100 10.146 1.00 91.88 100 ALA A CA 1
ATOM 745 C C . ALA A 1 100 ? -6.837 -9.431 10.552 1.00 91.88 100 ALA A C 1
ATOM 747 O O . ALA A 1 100 ? -6.670 -8.967 11.675 1.00 91.88 100 ALA A O 1
ATOM 748 N N . GLU A 1 101 ? -5.870 -9.414 9.636 1.00 92.44 101 G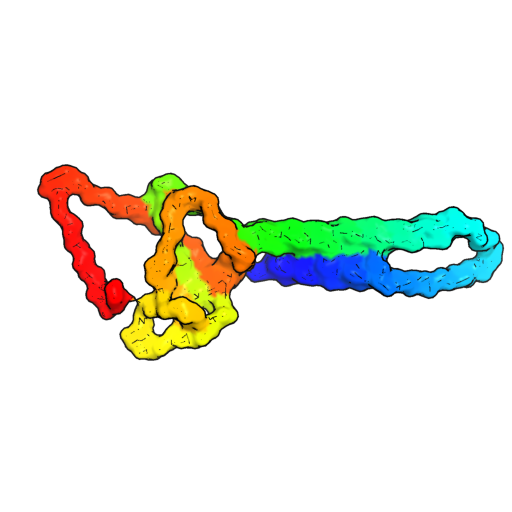LU A N 1
ATOM 749 C CA . GLU A 1 101 ? -4.592 -8.758 9.847 1.00 92.44 101 GLU A CA 1
ATOM 750 C C . GLU A 1 101 ? -4.729 -7.234 9.754 1.00 92.44 101 GLU A C 1
ATOM 752 O O . GLU A 1 101 ? -5.220 -6.699 8.756 1.00 92.44 101 GLU A O 1
ATOM 757 N N . VAL A 1 102 ? -4.209 -6.545 10.769 1.00 93.81 102 VAL A N 1
ATOM 758 C CA . VAL A 1 102 ? -4.108 -5.085 10.823 1.00 93.81 102 VAL A CA 1
ATOM 759 C C . VAL A 1 102 ? -2.648 -4.643 10.834 1.00 93.81 102 VAL A C 1
ATOM 761 O O . VAL A 1 102 ? -1.775 -5.312 11.389 1.00 93.81 102 VAL A O 1
ATOM 764 N N . LEU A 1 103 ? -2.373 -3.494 10.225 1.00 95.62 103 LEU A N 1
ATOM 765 C CA . LEU A 1 103 ? -1.066 -2.852 10.243 1.00 95.62 103 LEU A CA 1
ATOM 766 C C . LEU A 1 103 ? -1.012 -1.843 11.390 1.00 95.62 103 LEU A C 1
ATOM 768 O O . LEU A 1 103 ? -1.758 -0.867 11.399 1.00 95.62 103 LEU A O 1
ATOM 772 N N . GLY A 1 104 ? -0.114 -2.057 12.350 1.00 95.31 104 GLY A N 1
ATOM 773 C CA . GLY A 1 104 ? 0.165 -1.057 13.381 1.00 95.31 104 GLY A CA 1
ATOM 774 C C . GLY A 1 104 ? 0.841 0.201 12.812 1.00 95.31 104 GLY A C 1
ATOM 775 O O . GLY A 1 104 ? 1.191 0.234 11.629 1.00 95.31 104 GLY A O 1
ATOM 776 N N . PRO A 1 105 ? 1.084 1.221 13.646 1.00 95.69 105 PRO A N 1
ATOM 777 C CA . PRO A 1 105 ? 1.825 2.406 13.237 1.00 95.69 105 PRO A CA 1
ATOM 778 C C . PRO A 1 105 ? 3.203 2.100 12.638 1.00 95.69 105 PRO A C 1
ATOM 780 O O . PRO A 1 105 ? 3.885 1.163 13.058 1.00 95.69 105 PRO A O 1
ATOM 783 N N . GLY A 1 106 ? 3.640 2.934 11.692 1.00 95.50 106 GLY A N 1
ATOM 784 C CA . GLY A 1 106 ? 4.974 2.865 11.097 1.00 95.50 106 GLY A CA 1
ATOM 785 C C . GLY A 1 106 ? 4.996 2.439 9.631 1.00 95.50 106 GLY A C 1
ATOM 786 O O . GLY A 1 106 ? 4.000 2.514 8.909 1.00 95.50 106 GLY A O 1
ATOM 787 N N . PHE A 1 107 ? 6.189 2.060 9.170 1.00 95.56 107 PHE A N 1
ATOM 788 C CA . PHE A 1 107 ? 6.449 1.698 7.780 1.00 95.56 107 PHE A CA 1
ATOM 789 C C . PHE A 1 107 ? 6.249 0.200 7.557 1.00 95.56 107 PHE A C 1
ATOM 791 O O . PHE A 1 107 ? 6.921 -0.621 8.181 1.00 95.56 107 PHE A O 1
ATOM 798 N N . HIS A 1 108 ? 5.383 -0.144 6.607 1.00 95.31 108 HIS A N 1
ATOM 799 C CA . HIS A 1 108 ? 5.125 -1.522 6.204 1.00 95.31 108 HIS A CA 1
ATOM 800 C C . HIS A 1 108 ? 5.468 -1.717 4.737 1.00 95.31 108 HIS A C 1
ATOM 802 O O . HIS A 1 108 ? 4.994 -0.973 3.879 1.00 95.31 108 HIS A O 1
ATOM 808 N N . PHE A 1 109 ? 6.256 -2.750 4.441 1.00 93.50 109 PHE A N 1
ATOM 809 C CA . PHE A 1 109 ? 6.651 -3.108 3.082 1.00 93.50 109 PHE A CA 1
ATOM 810 C C . PHE A 1 109 ? 6.117 -4.489 2.703 1.00 93.50 109 PHE A C 1
ATOM 812 O O . PHE A 1 109 ? 6.435 -5.485 3.354 1.00 93.50 109 PHE A O 1
ATOM 819 N N . ARG A 1 110 ? 5.338 -4.555 1.617 1.00 91.88 110 ARG A N 1
ATOM 820 C CA . ARG A 1 110 ? 4.973 -5.803 0.931 1.00 91.88 110 ARG A CA 1
ATOM 821 C C . ARG A 1 110 ? 4.926 -5.562 -0.574 1.00 91.88 110 ARG A C 1
ATOM 823 O O . ARG A 1 110 ? 4.364 -4.554 -1.003 1.00 91.88 110 ARG A O 1
ATOM 830 N N . PRO A 1 111 ? 5.436 -6.486 -1.401 1.00 89.06 111 PRO A N 1
ATOM 831 C CA . PRO A 1 111 ? 5.338 -6.351 -2.848 1.00 89.06 111 PRO A CA 1
ATOM 832 C C . PRO A 1 111 ? 3.894 -6.083 -3.291 1.00 89.06 111 PRO A C 1
ATOM 834 O O . PRO A 1 111 ? 2.993 -6.855 -2.964 1.00 89.06 111 PRO A O 1
ATOM 837 N N . LEU A 1 112 ? 3.687 -4.989 -4.032 1.00 88.81 112 LEU A N 1
ATOM 838 C CA . LEU A 1 112 ? 2.386 -4.587 -4.584 1.00 88.81 112 LEU A CA 1
ATOM 839 C C . LEU A 1 112 ? 1.278 -4.370 -3.527 1.00 88.81 112 LEU A C 1
ATOM 841 O O . LEU A 1 112 ? 0.096 -4.546 -3.829 1.00 88.81 112 LEU A O 1
ATOM 845 N N . LEU A 1 113 ? 1.640 -3.970 -2.302 1.00 91.62 113 LEU A N 1
ATOM 846 C CA . LEU A 1 113 ? 0.709 -3.746 -1.190 1.00 91.62 113 LEU A CA 1
ATOM 847 C C . LEU A 1 113 ? -0.482 -2.861 -1.585 1.00 91.62 113 LEU A C 1
ATOM 849 O O . LEU A 1 113 ? -1.615 -3.328 -1.530 1.00 91.62 113 LEU A O 1
ATOM 853 N N . ASN A 1 114 ? -0.229 -1.647 -2.085 1.00 90.75 114 ASN A N 1
ATOM 854 C CA . ASN A 1 114 ? -1.272 -0.679 -2.474 1.00 90.75 114 ASN A CA 1
ATOM 855 C C . ASN A 1 114 ? -1.995 -1.043 -3.784 1.00 90.75 114 ASN A C 1
ATOM 857 O O . ASN A 1 114 ? -2.743 -0.244 -4.351 1.00 90.75 114 ASN A O 1
ATOM 861 N N . VAL A 1 115 ? -1.696 -2.216 -4.342 1.00 91.69 115 VAL A N 1
ATOM 862 C CA . VAL A 1 115 ? -2.375 -2.758 -5.516 1.00 91.69 115 VAL A CA 1
ATOM 863 C C . VAL A 1 115 ? -3.296 -3.880 -5.092 1.00 91.69 115 VAL A C 1
ATOM 865 O O . VAL A 1 115 ? -4.454 -3.871 -5.482 1.00 91.69 115 VAL A O 1
ATOM 868 N N . LEU A 1 116 ? -2.783 -4.849 -4.330 1.00 92.75 116 LEU A N 1
ATOM 869 C CA . LEU A 1 116 ? -3.545 -6.022 -3.903 1.00 92.75 116 LEU A CA 1
ATOM 870 C C . LEU A 1 116 ? -4.523 -5.688 -2.780 1.00 92.75 116 LEU A C 1
ATOM 872 O O . LEU A 1 116 ? -5.584 -6.316 -2.704 1.00 92.75 116 LEU A O 1
ATOM 876 N N . PHE A 1 117 ? -4.160 -4.730 -1.930 1.00 94.75 117 PHE A N 1
ATOM 877 C CA . PHE A 1 117 ? -4.929 -4.318 -0.772 1.00 94.75 117 PHE A CA 1
ATOM 878 C C . PHE A 1 117 ? -5.366 -2.864 -0.909 1.00 94.75 117 PHE A C 1
ATOM 880 O O . PHE A 1 117 ? -4.615 -2.007 -1.373 1.00 94.75 117 PHE A O 1
ATOM 887 N N . ASP A 1 118 ? -6.591 -2.619 -0.477 1.00 94.69 118 ASP A N 1
ATOM 888 C CA . ASP A 1 118 ? -7.085 -1.305 -0.113 1.00 94.69 118 ASP A CA 1
ATOM 889 C C . ASP A 1 118 ? -6.779 -1.101 1.375 1.00 94.69 118 ASP A C 1
ATOM 891 O O . ASP A 1 118 ? -7.068 -1.987 2.189 1.00 94.69 118 ASP A O 1
ATOM 895 N N . VAL A 1 119 ? -6.096 -0.005 1.706 1.00 95.38 119 VAL A N 1
ATOM 896 C CA . VAL A 1 119 ? -5.600 0.263 3.061 1.00 95.38 119 VAL A CA 1
ATOM 897 C C . VAL A 1 119 ? -6.322 1.472 3.621 1.00 95.38 119 VAL A C 1
ATOM 899 O O . VAL A 1 119 ? -6.107 2.598 3.175 1.00 95.38 119 VAL A O 1
ATOM 902 N N . GLU A 1 120 ? -7.138 1.237 4.637 1.00 95.69 120 GLU A N 1
ATOM 903 C CA . GLU A 1 120 ? -7.902 2.273 5.322 1.00 95.69 120 GLU A CA 1
ATOM 904 C C . GLU A 1 120 ? -7.285 2.529 6.697 1.00 95.69 120 GLU A C 1
ATOM 906 O O . GLU A 1 120 ? -6.994 1.588 7.430 1.00 95.69 120 GLU A O 1
ATOM 911 N N . GLN A 1 121 ? -7.053 3.792 7.058 1.00 96.25 121 GLN A N 1
ATOM 912 C CA . GLN A 1 121 ? -6.479 4.136 8.361 1.00 96.25 121 GLN A CA 1
ATOM 913 C C . GLN A 1 121 ? -7.557 4.647 9.313 1.00 96.25 121 GLN A C 1
ATOM 915 O O . GLN A 1 121 ? -8.172 5.682 9.048 1.00 96.25 121 GLN A O 1
ATOM 920 N N . TYR A 1 122 ? -7.712 3.965 10.443 1.00 96.00 122 TYR A N 1
ATOM 921 C CA . TYR A 1 122 ? -8.650 4.311 11.507 1.00 96.00 122 TYR A CA 1
ATOM 922 C C . TYR A 1 122 ? -7.901 4.787 12.751 1.00 96.00 122 TYR A C 1
ATOM 924 O O . TYR A 1 122 ? -6.781 4.345 13.003 1.00 96.00 122 TYR A O 1
ATOM 932 N N . ASP A 1 123 ? -8.506 5.691 13.518 1.00 96.38 123 ASP A N 1
ATOM 933 C CA . ASP A 1 123 ? -7.912 6.199 14.755 1.00 96.38 123 ASP A CA 1
ATOM 934 C C . ASP A 1 123 ? -7.903 5.110 15.838 1.00 96.38 123 ASP A C 1
ATOM 936 O O . ASP A 1 123 ? -8.842 4.317 15.964 1.00 96.38 123 ASP A O 1
ATOM 940 N N . ILE A 1 124 ? -6.833 5.062 16.633 1.00 92.38 124 ILE A N 1
ATOM 941 C CA . ILE A 1 124 ? -6.720 4.104 17.735 1.00 92.38 124 ILE A CA 1
ATOM 942 C C . ILE A 1 124 ? -7.677 4.509 18.858 1.00 92.38 124 ILE A C 1
ATOM 944 O O . ILE A 1 124 ? -7.592 5.606 19.413 1.00 92.38 124 ILE A O 1
ATOM 948 N N . VAL A 1 125 ? -8.557 3.587 19.247 1.00 92.19 125 VAL A N 1
ATOM 949 C CA . VAL A 1 125 ? -9.446 3.775 20.397 1.00 92.19 125 VAL A CA 1
ATOM 950 C C . VAL A 1 125 ? -8.642 3.642 21.690 1.00 92.19 125 VAL A C 1
ATOM 952 O O . VAL A 1 125 ? -8.100 2.579 21.988 1.00 92.19 125 VAL A O 1
ATOM 955 N N . GLN A 1 126 ? -8.589 4.717 22.477 1.00 92.19 126 GLN A N 1
ATOM 956 C CA . GLN A 1 126 ? -8.016 4.716 23.824 1.00 92.19 126 GLN A CA 1
ATOM 957 C C . GLN A 1 126 ? -9.132 4.632 24.863 1.00 92.19 126 GLN A C 1
ATOM 959 O O . GLN A 1 126 ? -10.044 5.457 24.868 1.00 92.19 126 GLN A O 1
ATOM 964 N N . VAL A 1 127 ? -9.047 3.641 25.750 1.00 94.75 127 VAL A N 1
ATOM 965 C CA . VAL A 1 127 ? -9.942 3.508 26.906 1.00 94.75 127 VAL A CA 1
ATOM 966 C C . VAL A 1 127 ? -9.268 4.194 28.099 1.00 94.75 127 VAL A C 1
ATOM 968 O O . VAL A 1 127 ? -8.210 3.726 28.521 1.00 94.75 127 VAL A O 1
ATOM 971 N N . PRO A 1 128 ? -9.822 5.302 28.628 1.00 94.88 128 PRO A N 1
ATOM 972 C CA . PRO A 1 128 ? -9.225 6.014 29.754 1.00 94.88 128 PRO A CA 1
ATOM 973 C C . PRO A 1 128 ? -9.272 5.204 31.053 1.00 94.88 128 PRO A C 1
ATOM 975 O O . PRO A 1 128 ? -10.054 4.261 31.198 1.00 94.88 128 PRO A O 1
ATOM 978 N N . GLU A 1 129 ? -8.481 5.622 32.039 1.00 95.44 129 GLU A N 1
ATOM 979 C CA . GLU A 1 129 ? -8.523 5.029 33.376 1.00 95.44 129 GLU A CA 1
ATOM 980 C C . GLU A 1 129 ? -9.916 5.155 34.013 1.00 95.44 129 GLU A C 1
ATOM 982 O O . GLU A 1 129 ? -10.596 6.173 33.880 1.00 95.44 129 GLU A O 1
ATOM 987 N N . GLY A 1 130 ? -10.351 4.103 34.711 1.00 96.69 130 GLY A N 1
ATOM 988 C CA . GLY A 1 130 ? -11.678 4.035 35.334 1.00 96.69 130 GLY A CA 1
ATOM 989 C C . GLY A 1 130 ? -12.820 3.646 34.385 1.00 96.69 130 GLY A C 1
ATOM 990 O O . GLY A 1 130 ? -13.946 3.476 34.849 1.00 96.69 130 GLY A O 1
ATOM 991 N N . PHE A 1 131 ? -12.545 3.453 33.091 1.00 96.62 131 PHE A N 1
ATOM 992 C CA . PHE A 1 131 ? -13.504 2.941 32.108 1.00 96.62 131 PHE A CA 1
ATOM 993 C C . PHE A 1 131 ? -13.189 1.490 31.722 1.00 96.62 131 PHE A C 1
ATOM 995 O O . PHE A 1 131 ? -12.066 1.014 31.874 1.00 96.62 131 PHE A O 1
ATOM 1002 N N . TYR A 1 132 ? -14.190 0.786 31.190 1.00 93.69 132 TYR A N 1
ATOM 1003 C CA . TYR A 1 132 ? -14.012 -0.519 30.555 1.00 93.69 132 TYR A CA 1
ATOM 1004 C C . TYR A 1 132 ? -14.437 -0.444 29.086 1.00 93.69 132 TYR A C 1
ATOM 1006 O O . TYR A 1 132 ? -15.390 0.251 28.736 1.00 93.69 132 TYR A O 1
ATOM 1014 N N . GLY A 1 133 ? -13.717 -1.156 28.221 1.00 94.12 133 GLY A N 1
ATOM 1015 C CA . GLY A 1 133 ? -14.083 -1.328 26.818 1.00 94.12 133 GLY A CA 1
ATOM 1016 C C . GLY A 1 133 ? -14.898 -2.604 26.629 1.00 94.12 133 GLY A C 1
ATOM 1017 O O . GLY A 1 133 ? -14.545 -3.647 27.176 1.00 94.12 133 GLY A O 1
ATOM 1018 N N . GLN A 1 134 ? -15.968 -2.537 25.838 1.00 94.19 134 GLN A N 1
ATOM 1019 C CA . GLN A 1 134 ? -16.719 -3.711 25.400 1.00 94.19 134 GLN A CA 1
ATOM 1020 C C . GLN A 1 134 ? -16.512 -3.905 23.900 1.00 94.19 134 GLN A C 1
ATOM 1022 O O . GLN A 1 134 ? -16.837 -3.025 23.105 1.00 94.19 134 GLN A O 1
ATOM 1027 N N . VAL A 1 135 ? -16.005 -5.073 23.512 1.00 91.94 135 VAL A N 1
ATOM 1028 C CA . VAL A 1 135 ? -15.905 -5.481 22.108 1.00 91.94 135 VAL A CA 1
ATOM 1029 C C . VAL A 1 135 ? -17.034 -6.458 21.819 1.00 91.94 135 VAL A C 1
ATOM 1031 O O . VAL A 1 135 ? -17.223 -7.432 22.543 1.00 91.94 135 VAL A O 1
ATOM 1034 N N . THR A 1 136 ? -17.801 -6.179 20.771 1.00 93.44 136 THR A N 1
ATOM 1035 C CA . THR A 1 136 ? -18.795 -7.103 20.216 1.00 93.44 136 THR A CA 1
ATOM 1036 C C . THR A 1 136 ? -18.424 -7.354 18.764 1.00 93.44 136 THR A C 1
ATOM 1038 O O . THR A 1 136 ? -18.082 -6.414 18.050 1.00 93.44 136 THR A O 1
ATOM 1041 N N . THR A 1 137 ? -18.483 -8.608 18.330 1.00 90.12 137 THR A N 1
ATOM 1042 C CA . THR A 1 137 ? -18.176 -9.018 16.955 1.00 90.12 137 THR A CA 1
ATOM 1043 C C . THR A 1 137 ? -19.397 -9.691 16.336 1.00 90.12 137 THR A C 1
ATOM 1045 O O . THR A 1 137 ? -20.182 -10.332 17.036 1.00 90.12 137 THR A O 1
ATOM 1048 N N . GLN A 1 138 ? -19.576 -9.514 15.027 1.00 88.94 138 GLN A N 1
ATOM 1049 C CA . GLN A 1 138 ? -20.533 -10.300 14.242 1.00 88.94 138 GLN A CA 1
ATOM 1050 C C . GLN A 1 138 ? -19.861 -11.503 13.566 1.00 88.94 138 GLN A C 1
ATOM 1052 O O . GLN A 1 138 ? -20.551 -12.441 13.179 1.00 88.94 138 GLN A O 1
ATOM 1057 N N . ASP A 1 139 ? -18.535 -11.469 13.417 1.00 82.50 139 ASP A N 1
ATOM 1058 C CA . ASP A 1 139 ? -17.756 -12.460 12.682 1.00 82.50 139 ASP A CA 1
ATOM 1059 C C . ASP A 1 139 ? -16.296 -12.432 13.157 1.00 82.50 139 ASP A C 1
ATOM 1061 O O . ASP A 1 139 ? -15.506 -11.627 12.666 1.00 82.50 139 ASP A O 1
ATOM 1065 N N . GLY A 1 140 ? -15.970 -13.311 14.114 1.00 65.75 140 GLY A N 1
ATOM 1066 C CA . GLY A 1 140 ? -14.610 -13.520 14.635 1.00 65.75 140 GLY A CA 1
ATOM 1067 C C . GLY A 1 140 ? -14.138 -12.462 15.616 1.00 65.75 140 GLY A C 1
ATOM 1068 O O . GLY A 1 140 ? -14.069 -11.278 15.232 1.00 65.75 140 GLY A O 1
#

pLDDT: mean 85.52, std 13.02, range [47.97, 96.69]

Radius of gyration: 25.06 Å; chains: 1; bounding box: 56×25×84 Å